Protein AF-A0A402ADX9-F1 (afdb_monomer)

Structure (mmCIF, N/CA/C/O backbone):
data_AF-A0A402ADX9-F1
#
_entry.id   AF-A0A402ADX9-F1
#
loop_
_atom_site.group_PDB
_atom_site.id
_atom_site.type_symbol
_atom_site.label_atom_id
_atom_site.label_alt_id
_atom_site.label_comp_id
_atom_site.label_asym_id
_atom_site.label_entity_id
_atom_site.label_seq_id
_atom_site.pdbx_PDB_ins_code
_atom_site.Cartn_x
_atom_site.Cartn_y
_atom_site.Cartn_z
_atom_site.occupancy
_atom_site.B_iso_or_equiv
_atom_site.auth_seq_id
_atom_site.auth_comp_id
_atom_site.auth_asym_id
_atom_site.auth_atom_id
_atom_site.pdbx_PDB_model_num
ATOM 1 N N . MET A 1 1 ? -21.295 -38.202 -11.827 1.00 39.78 1 MET A N 1
ATOM 2 C CA . MET A 1 1 ? -21.838 -36.989 -11.184 1.00 39.78 1 MET A CA 1
ATOM 3 C C . MET A 1 1 ? -20.744 -35.934 -11.280 1.00 39.78 1 MET A C 1
ATOM 5 O O . MET A 1 1 ? -19.849 -35.922 -10.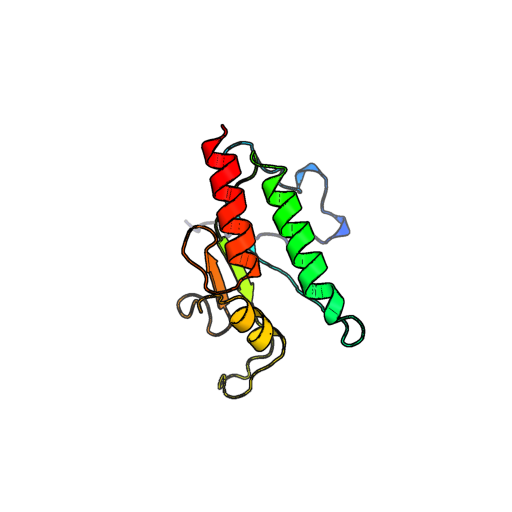447 1.00 39.78 1 MET A O 1
ATOM 9 N N . ALA A 1 2 ? -20.700 -35.207 -12.398 1.00 34.84 2 ALA A N 1
ATOM 10 C CA . ALA A 1 2 ? -19.685 -34.185 -12.653 1.00 34.84 2 ALA A CA 1
ATOM 11 C C . ALA A 1 2 ? -20.186 -32.856 -12.075 1.00 34.84 2 ALA A C 1
ATOM 13 O O . ALA A 1 2 ? -21.362 -32.538 -12.238 1.00 34.84 2 ALA A O 1
ATOM 14 N N . ARG A 1 3 ? -19.324 -32.146 -11.342 1.00 41.59 3 ARG A N 1
ATOM 15 C CA . ARG A 1 3 ? -19.577 -30.771 -10.900 1.00 41.59 3 ARG A CA 1
ATOM 16 C C . ARG A 1 3 ? -19.402 -29.876 -12.122 1.00 41.59 3 ARG A C 1
ATOM 18 O O . ARG A 1 3 ? -18.382 -29.989 -12.791 1.00 41.59 3 ARG A O 1
ATOM 25 N N . GLU A 1 4 ? -20.415 -29.080 -12.431 1.00 44.38 4 GLU A N 1
ATOM 26 C CA . GLU A 1 4 ? -20.341 -28.073 -13.484 1.00 44.38 4 GLU A CA 1
ATOM 27 C C . GLU A 1 4 ? -19.345 -26.991 -13.059 1.00 44.38 4 GLU A C 1
ATOM 29 O O . GLU A 1 4 ? -19.435 -26.443 -11.960 1.00 44.38 4 GLU A O 1
ATOM 34 N N . ASP A 1 5 ? -18.364 -26.752 -13.923 1.00 43.44 5 ASP A N 1
ATOM 35 C CA . ASP A 1 5 ? -17.388 -25.681 -13.797 1.00 43.44 5 ASP A CA 1
ATOM 36 C C . ASP A 1 5 ? -18.109 -24.332 -13.969 1.00 43.44 5 ASP A C 1
ATOM 38 O O . ASP A 1 5 ? -18.594 -24.008 -15.057 1.00 43.44 5 ASP A O 1
ATOM 42 N N . GLU A 1 6 ? -18.196 -23.535 -12.899 1.00 42.34 6 GLU A N 1
ATOM 43 C CA . GLU A 1 6 ? -18.629 -22.136 -12.974 1.00 42.34 6 GLU A CA 1
ATOM 44 C C . GLU A 1 6 ? -17.600 -21.338 -13.781 1.00 42.34 6 GLU A C 1
ATOM 46 O O . GLU A 1 6 ? -16.533 -20.944 -13.306 1.00 42.34 6 GLU A O 1
ATOM 51 N N . LYS A 1 7 ? -17.929 -21.128 -15.052 1.00 40.09 7 LYS A N 1
ATOM 52 C CA . LYS A 1 7 ? -17.179 -20.294 -15.978 1.00 40.09 7 LYS A CA 1
ATOM 53 C C . LYS A 1 7 ? -17.481 -18.830 -15.642 1.00 40.09 7 LYS A C 1
ATOM 55 O O . LYS A 1 7 ? -18.550 -18.333 -15.987 1.00 40.09 7 LYS A O 1
ATOM 60 N N . TYR A 1 8 ? -16.566 -18.151 -14.953 1.00 44.47 8 TYR A N 1
ATOM 61 C CA . TYR A 1 8 ? -16.623 -16.694 -14.834 1.00 44.47 8 TYR A CA 1
ATOM 62 C C . TYR A 1 8 ? -16.375 -16.102 -16.224 1.00 44.47 8 TYR A C 1
ATOM 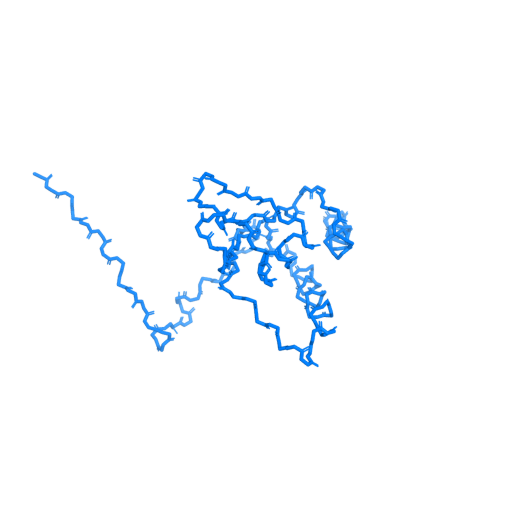64 O O . TYR A 1 8 ? -15.275 -16.208 -16.765 1.00 44.47 8 TYR A O 1
ATOM 72 N N . ASP A 1 9 ? -17.434 -15.574 -16.828 1.00 54.09 9 ASP A N 1
ATOM 73 C CA . ASP A 1 9 ? -17.369 -14.840 -18.087 1.00 54.09 9 ASP A CA 1
ATOM 74 C C . ASP A 1 9 ? -16.717 -13.481 -17.792 1.00 54.09 9 ASP A C 1
ATOM 76 O O . ASP A 1 9 ? -17.202 -12.729 -16.941 1.00 54.09 9 ASP A O 1
ATOM 80 N N . ASP A 1 10 ? -15.579 -13.193 -18.428 1.00 54.28 10 ASP A N 1
ATOM 81 C CA . ASP A 1 10 ? -14.876 -11.917 -18.273 1.00 54.28 10 ASP A CA 1
ATOM 82 C C . ASP A 1 10 ? -15.779 -10.788 -18.796 1.00 54.28 10 ASP A C 1
ATOM 84 O O . ASP A 1 10 ? -15.985 -10.629 -20.002 1.00 54.28 10 ASP A O 1
ATOM 88 N N . LEU A 1 11 ? -16.342 -10.000 -17.878 1.00 63.72 11 LEU A N 1
ATOM 89 C CA . LEU A 1 11 ? -17.135 -8.818 -18.206 1.00 63.72 11 LEU A CA 1
ATOM 90 C C . LEU A 1 11 ? -16.238 -7.784 -18.894 1.00 63.72 11 LEU A C 1
ATOM 92 O O . LEU A 1 11 ? -15.256 -7.319 -18.316 1.00 63.72 11 LEU A O 1
ATOM 96 N N . SER A 1 12 ? -16.592 -7.370 -20.113 1.00 69.12 12 SER A N 1
ATOM 97 C CA . SER A 1 12 ? -15.910 -6.239 -20.748 1.00 69.12 12 SER A CA 1
ATOM 98 C C . SER A 1 12 ? -16.193 -4.944 -19.974 1.00 69.12 12 SER A C 1
ATOM 100 O O . SER A 1 12 ? -17.265 -4.785 -19.390 1.00 69.12 12 SER A O 1
ATOM 102 N N . GLU A 1 13 ? -15.258 -3.985 -19.980 1.00 53.91 13 GLU A N 1
ATOM 103 C CA . GLU A 1 13 ? -15.375 -2.725 -19.216 1.00 53.91 13 GLU A CA 1
ATOM 104 C C . GLU A 1 13 ? -16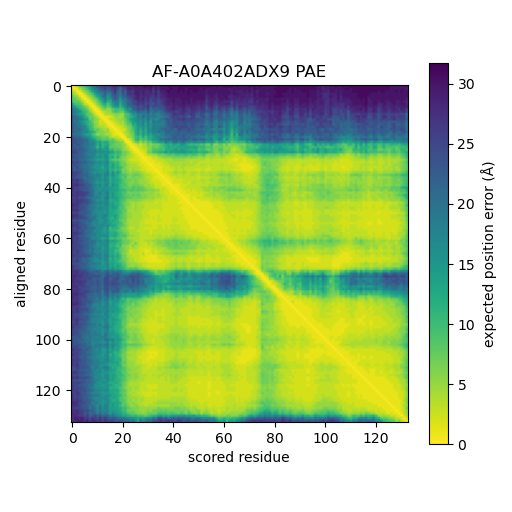.692 -1.966 -19.477 1.00 53.91 13 GLU A C 1
ATOM 106 O O . GLU A 1 13 ? -17.225 -1.302 -18.593 1.00 53.91 13 GLU A O 1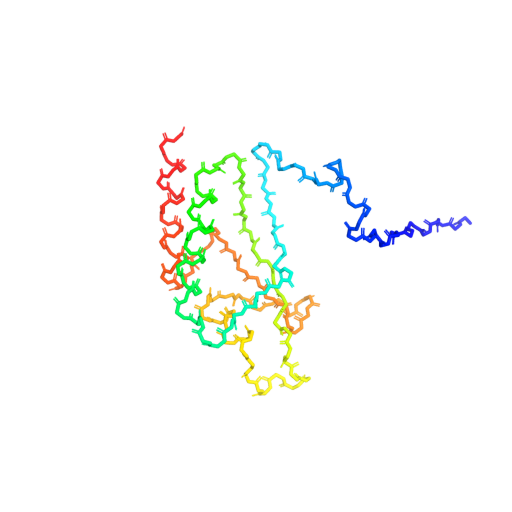
ATOM 111 N N . GLN A 1 14 ? -17.257 -2.108 -20.680 1.00 67.94 14 GLN A N 1
ATOM 112 C CA . GLN A 1 14 ? -18.517 -1.482 -21.096 1.00 67.94 14 GLN A CA 1
ATOM 113 C C . GLN A 1 14 ? -19.768 -2.158 -20.500 1.00 67.94 14 GLN A C 1
ATOM 115 O O . GLN A 1 14 ? -20.862 -1.606 -20.592 1.00 67.94 14 GLN A O 1
ATOM 120 N N . GLN A 1 15 ? -19.623 -3.344 -19.904 1.00 64.88 15 GLN A N 1
ATOM 121 C CA . GLN A 1 15 ? -20.698 -4.145 -19.305 1.00 64.88 15 GLN A CA 1
ATOM 122 C C . GLN A 1 15 ? -20.739 -4.036 -17.772 1.00 64.88 15 GLN A C 1
ATOM 124 O O . GLN A 1 15 ? -21.599 -4.639 -17.125 1.00 64.88 15 GLN A O 1
ATOM 129 N N . ILE A 1 16 ? -19.832 -3.264 -17.167 1.00 57.31 16 ILE A N 1
ATOM 130 C CA . ILE A 1 16 ? -19.843 -2.987 -15.729 1.00 57.31 16 ILE A CA 1
ATOM 131 C C . ILE A 1 16 ? -20.988 -2.006 -15.446 1.00 57.31 16 ILE A C 1
ATOM 133 O O . ILE A 1 16 ? -20.899 -0.814 -15.735 1.00 57.31 16 ILE A O 1
ATOM 137 N N . THR A 1 17 ? -22.092 -2.513 -14.899 1.00 63.59 17 THR A N 1
ATOM 138 C CA . THR A 1 17 ? -23.192 -1.692 -14.388 1.00 63.59 17 THR A CA 1
ATOM 139 C C . THR A 1 17 ? -22.864 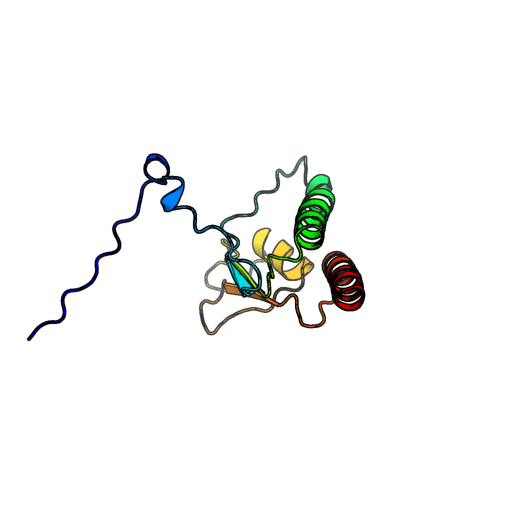-1.222 -12.971 1.00 63.59 17 THR A C 1
ATOM 141 O O . THR A 1 17 ? -21.964 -1.757 -12.322 1.00 63.59 17 THR A O 1
ATOM 144 N N . ALA A 1 18 ? -23.597 -0.228 -12.460 1.00 57.28 18 ALA A N 1
ATOM 145 C CA . ALA A 1 18 ? -23.418 0.241 -11.083 1.00 57.28 18 ALA A CA 1
ATOM 146 C C . ALA A 1 18 ? -23.577 -0.892 -10.049 1.00 57.28 18 ALA A C 1
ATOM 148 O O . ALA A 1 18 ? -22.878 -0.890 -9.044 1.00 57.28 18 ALA A O 1
ATOM 149 N N . ASP A 1 19 ? -24.415 -1.890 -10.337 1.00 53.25 19 ASP A N 1
ATOM 150 C CA . ASP A 1 19 ? -24.629 -3.060 -9.477 1.00 53.25 19 ASP A CA 1
ATOM 151 C C . ASP A 1 19 ? -23.447 -4.051 -9.503 1.00 53.25 19 ASP A C 1
ATOM 153 O O . ASP A 1 19 ? -23.265 -4.824 -8.565 1.00 53.25 19 ASP A O 1
ATOM 157 N N . HIS A 1 20 ? -22.616 -4.022 -10.554 1.00 52.88 20 HIS A N 1
ATOM 158 C CA . HIS A 1 20 ? -21.350 -4.767 -10.619 1.00 52.88 20 HIS A CA 1
ATOM 159 C C . HIS A 1 20 ? -20.224 -4.070 -9.843 1.00 52.88 20 HIS A C 1
ATOM 161 O O . HIS A 1 20 ? -19.207 -4.690 -9.525 1.00 52.88 20 HIS A O 1
ATOM 167 N N . ILE A 1 21 ? -20.391 -2.785 -9.519 1.00 59.53 21 ILE A N 1
ATOM 168 C CA . ILE A 1 21 ? -19.483 -2.074 -8.628 1.00 59.53 21 ILE A CA 1
ATOM 169 C C . ILE A 1 21 ? -19.873 -2.468 -7.207 1.00 59.53 21 ILE A C 1
ATOM 171 O O . ILE A 1 21 ? -20.810 -1.920 -6.632 1.00 59.53 21 ILE A O 1
ATOM 175 N N . LEU A 1 22 ? -19.142 -3.427 -6.633 1.00 58.56 22 LEU A N 1
ATOM 176 C CA . LEU A 1 22 ? -19.275 -3.773 -5.220 1.00 58.56 22 LEU A CA 1
ATOM 177 C C . LEU A 1 22 ? -19.068 -2.507 -4.381 1.00 58.56 22 LEU A C 1
ATOM 179 O O . LEU A 1 22 ? -17.946 -2.025 -4.211 1.00 58.56 22 LEU A O 1
ATOM 183 N N . THR A 1 23 ? -20.161 -1.948 -3.869 1.00 68.50 23 THR A N 1
ATOM 184 C CA . THR A 1 23 ? -20.107 -0.819 -2.948 1.00 68.50 23 THR A CA 1
ATOM 185 C C . THR A 1 23 ? -19.471 -1.291 -1.651 1.00 68.50 23 THR A C 1
ATOM 187 O O . THR A 1 23 ? -19.887 -2.309 -1.094 1.00 68.50 23 THR A O 1
ATOM 190 N N . TYR A 1 24 ? -18.471 -0.558 -1.159 1.00 71.12 24 TYR A N 1
ATOM 191 C CA . TYR A 1 24 ? -17.885 -0.845 0.145 1.00 71.12 24 TYR A CA 1
ATOM 192 C C . TYR A 1 24 ? -18.976 -0.784 1.217 1.00 71.12 24 TYR A C 1
ATOM 194 O O . TYR A 1 24 ? -19.671 0.219 1.371 1.00 71.12 24 TYR A O 1
ATOM 202 N N . GLU A 1 25 ? -19.134 -1.878 1.946 1.00 76.69 25 GLU A N 1
ATOM 203 C CA . GLU A 1 25 ? -20.056 -1.974 3.060 1.00 76.69 25 GLU A CA 1
ATOM 204 C C . GLU A 1 25 ? -19.417 -1.336 4.297 1.00 76.69 25 GLU A C 1
ATOM 206 O O . GLU A 1 25 ? -18.242 -1.599 4.594 1.00 76.69 25 GLU A O 1
ATOM 211 N N . PRO A 1 26 ? -20.182 -0.544 5.065 1.00 75.75 26 PRO A N 1
ATOM 212 C CA . PRO A 1 26 ? -19.692 0.027 6.305 1.00 75.75 26 PRO A CA 1
ATOM 213 C C . PRO A 1 26 ? -19.155 -1.052 7.243 1.00 75.75 26 PRO A C 1
ATOM 215 O O . PRO A 1 26 ? -19.770 -2.100 7.435 1.00 75.75 26 PRO A O 1
ATOM 218 N N . SER A 1 27 ? -18.031 -0.760 7.895 1.00 73.81 27 SER A N 1
ATOM 219 C CA . SER A 1 27 ? -17.426 -1.613 8.929 1.00 73.81 27 SER A CA 1
ATOM 220 C C . SER A 1 27 ? -16.838 -2.943 8.442 1.00 73.81 27 SER A C 1
ATOM 222 O O . SER A 1 27 ? -16.296 -3.683 9.268 1.00 73.81 27 SER A O 1
ATOM 224 N N . LYS A 1 28 ? -16.859 -3.226 7.134 1.00 81.06 28 LYS A N 1
ATOM 225 C CA . LYS A 1 28 ? -16.087 -4.324 6.547 1.00 81.06 28 LYS A CA 1
ATOM 226 C C . LYS A 1 28 ? -14.640 -3.921 6.287 1.00 81.06 28 LYS A C 1
ATOM 228 O O . LYS A 1 28 ? -14.300 -2.749 6.121 1.00 81.06 28 LYS A O 1
ATOM 233 N N . GLU A 1 29 ? -13.784 -4.936 6.285 1.00 86.38 29 GLU A N 1
ATOM 234 C CA . GLU A 1 29 ? -12.364 -4.806 5.996 1.00 86.38 29 GLU A CA 1
ATOM 235 C C . GLU A 1 29 ? -12.049 -5.403 4.628 1.00 86.38 29 GLU A C 1
ATOM 237 O O . GLU A 1 29 ? -12.493 -6.501 4.292 1.00 86.38 29 GLU A O 1
ATOM 242 N N . TYR A 1 30 ? -11.256 -4.674 3.854 1.00 88.81 30 TYR A N 1
ATOM 243 C CA . TYR A 1 30 ? -10.961 -4.969 2.465 1.00 88.81 30 TYR A CA 1
ATOM 244 C C . TYR A 1 30 ? -9.460 -5.133 2.257 1.00 88.81 30 TYR A C 1
ATOM 246 O O . TYR A 1 30 ? -8.636 -4.375 2.781 1.00 88.81 30 TYR A O 1
ATOM 254 N N . ASN A 1 31 ? -9.112 -6.123 1.442 1.00 91.56 31 ASN A N 1
ATOM 255 C CA . ASN A 1 31 ? -7.805 -6.212 0.813 1.00 91.56 31 ASN A CA 1
ATOM 256 C C . ASN A 1 31 ? -7.967 -5.747 -0.631 1.00 91.56 31 ASN A C 1
ATOM 258 O O . ASN A 1 31 ? -8.892 -6.180 -1.315 1.00 91.56 31 ASN A O 1
ATOM 262 N N . CYS A 1 32 ? -7.078 -4.878 -1.090 1.00 90.69 32 CYS A N 1
ATOM 263 C CA . CYS A 1 32 ? -7.127 -4.350 -2.445 1.00 90.69 32 CYS A CA 1
ATOM 264 C C . CYS A 1 32 ? -6.045 -4.986 -3.299 1.00 90.69 32 CYS A C 1
ATOM 266 O O . CYS A 1 32 ? -4.953 -5.280 -2.815 1.00 90.69 32 CYS A O 1
ATOM 268 N N . TYR A 1 33 ? -6.332 -5.118 -4.586 1.00 90.62 33 TYR A N 1
ATOM 269 C CA . TYR A 1 33 ? -5.336 -5.415 -5.598 1.00 90.62 33 TYR A CA 1
ATOM 270 C C . TYR A 1 33 ? -5.065 -4.152 -6.417 1.00 90.62 33 TYR A C 1
ATOM 272 O O . TYR A 1 33 ? -5.978 -3.558 -6.987 1.00 90.62 33 TYR A O 1
ATOM 280 N N . VAL A 1 34 ? -3.810 -3.714 -6.439 1.00 90.31 34 VAL A N 1
ATOM 281 C CA . VAL A 1 34 ? -3.335 -2.604 -7.260 1.00 90.31 34 VAL A CA 1
ATOM 282 C C . VAL A 1 34 ? -3.139 -3.141 -8.669 1.0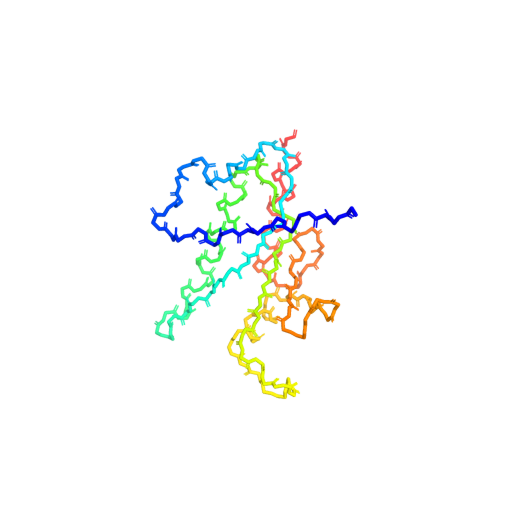0 90.31 34 VAL A C 1
ATOM 284 O O . VAL A 1 34 ? -2.138 -3.791 -8.962 1.00 90.31 34 VAL A O 1
ATOM 287 N N . THR A 1 35 ? -4.117 -2.875 -9.531 1.00 86.56 35 THR A N 1
ATOM 288 C CA . THR A 1 35 ? -4.125 -3.356 -10.918 1.00 86.56 35 THR A CA 1
ATOM 289 C C . THR A 1 35 ? -3.027 -2.715 -11.759 1.00 86.56 35 THR A C 1
ATOM 291 O O . THR A 1 35 ? -2.419 -3.384 -12.589 1.00 86.56 35 THR A O 1
ATOM 294 N N . SER A 1 36 ? -2.756 -1.423 -11.553 1.00 84.75 36 SER A N 1
ATOM 295 C CA . SER A 1 36 ? -1.717 -0.698 -12.279 1.00 84.75 36 SER A CA 1
ATOM 296 C C . SER A 1 36 ? -1.266 0.560 -11.538 1.00 84.75 36 SER A C 1
ATOM 298 O O . SER A 1 36 ? -2.051 1.229 -10.865 1.00 84.75 36 SER A O 1
ATOM 300 N N . CYS A 1 37 ? 0.009 0.908 -11.698 1.00 86.38 37 CYS A N 1
ATOM 301 C CA . CYS A 1 37 ? 0.559 2.200 -11.313 1.00 86.38 37 CYS A CA 1
ATOM 302 C C . CYS A 1 37 ? 1.459 2.698 -12.442 1.00 86.38 37 CYS A C 1
ATOM 304 O O . CYS A 1 37 ? 2.538 2.155 -12.673 1.00 86.38 37 CYS A O 1
ATOM 306 N N . VAL A 1 38 ? 1.010 3.732 -13.153 1.00 84.94 38 VAL A N 1
ATOM 307 C CA . VAL A 1 38 ? 1.742 4.305 -14.285 1.00 84.94 38 VAL A CA 1
ATOM 308 C C . VAL A 1 38 ? 2.212 5.701 -13.916 1.00 84.94 38 VAL A C 1
ATOM 310 O O . VAL A 1 38 ? 1.414 6.580 -13.592 1.00 84.94 38 VAL A O 1
ATOM 313 N N . ILE A 1 39 ? 3.522 5.912 -13.989 1.00 85.12 39 ILE A N 1
ATOM 314 C CA . ILE A 1 39 ? 4.150 7.199 -13.713 1.00 85.12 39 ILE A CA 1
ATOM 315 C C . ILE A 1 39 ? 4.828 7.651 -14.995 1.00 85.12 39 ILE A C 1
ATOM 317 O O . ILE A 1 39 ? 5.775 7.025 -15.466 1.00 85.12 39 ILE A O 1
ATOM 321 N N . ARG A 1 40 ? 4.362 8.763 -15.564 1.00 86.25 40 ARG A N 1
ATOM 322 C CA . ARG A 1 40 ? 5.077 9.379 -16.679 1.00 86.25 40 ARG A CA 1
ATOM 323 C C . ARG A 1 40 ? 6.443 9.887 -16.194 1.00 86.25 40 ARG A C 1
ATOM 325 O O . ARG A 1 40 ? 6.471 10.575 -15.168 1.00 86.25 40 ARG A O 1
ATOM 332 N N . PRO A 1 41 ? 7.552 9.637 -16.917 1.00 84.81 41 PRO A N 1
ATOM 333 C CA . PRO A 1 41 ? 8.886 10.059 -16.482 1.00 84.81 41 PRO A CA 1
ATOM 334 C C . PRO A 1 41 ? 8.982 11.561 -16.166 1.00 84.81 41 PRO A C 1
ATOM 336 O O . PRO A 1 41 ? 9.544 11.950 -15.141 1.00 84.81 41 PRO A O 1
ATOM 339 N N . ASP A 1 42 ? 8.337 12.402 -16.982 1.00 92.25 42 ASP A N 1
ATOM 340 C CA . ASP A 1 42 ? 8.291 13.862 -16.826 1.00 92.25 42 ASP A CA 1
ATOM 341 C C . ASP A 1 42 ? 7.417 14.344 -15.652 1.00 92.25 42 ASP A C 1
ATOM 343 O O . ASP A 1 42 ? 7.401 15.532 -15.330 1.00 92.25 42 ASP A O 1
ATOM 347 N N . LYS A 1 43 ? 6.688 13.429 -15.004 1.00 90.62 43 LYS A N 1
ATOM 348 C CA . LYS A 1 43 ? 5.785 13.683 -13.871 1.00 90.62 43 LYS A CA 1
ATOM 349 C C . LYS A 1 43 ? 6.118 12.827 -12.648 1.00 90.62 43 LYS A C 1
ATOM 351 O O . LYS A 1 43 ? 5.291 12.690 -11.750 1.00 90.62 43 LYS A O 1
ATOM 356 N N . SER A 1 44 ? 7.330 12.280 -12.569 1.00 85.44 44 SER A N 1
ATOM 357 C CA . SER A 1 44 ? 7.766 11.442 -11.442 1.00 85.44 44 SER A CA 1
ATOM 358 C C . SER A 1 44 ? 7.624 12.126 -10.074 1.00 85.44 44 SER A C 1
ATOM 360 O O . SER A 1 44 ? 7.279 11.476 -9.085 1.00 85.44 44 SER A O 1
ATOM 362 N N . SER A 1 45 ? 7.792 13.450 -10.012 1.00 89.81 45 SER A N 1
ATOM 363 C CA . SER A 1 45 ? 7.595 14.248 -8.795 1.00 89.81 45 SER A CA 1
ATOM 364 C C . SER A 1 45 ? 6.142 14.283 -8.300 1.00 89.81 45 SER A C 1
ATOM 366 O O . SER A 1 45 ? 5.914 14.516 -7.113 1.00 89.81 45 SER A O 1
ATOM 368 N N . SER A 1 46 ? 5.160 14.006 -9.164 1.00 90.75 46 SER A N 1
ATOM 369 C CA . SER A 1 46 ? 3.732 13.984 -8.819 1.00 90.75 46 SER A CA 1
ATOM 370 C C . SER A 1 46 ? 3.300 12.709 -8.098 1.00 90.75 46 SER A C 1
ATOM 372 O O . SER A 1 46 ? 2.245 12.703 -7.467 1.00 90.75 46 SER A O 1
ATOM 374 N N . PHE A 1 47 ? 4.112 11.649 -8.133 1.00 90.19 47 PHE A N 1
ATOM 375 C CA . PHE A 1 47 ? 3.754 10.364 -7.536 1.00 90.19 47 PHE A CA 1
ATOM 376 C C . PHE A 1 47 ? 3.479 10.462 -6.027 1.00 90.19 47 PHE A C 1
ATOM 378 O O . PHE A 1 47 ? 2.410 10.078 -5.558 1.00 90.19 47 PHE A O 1
ATOM 385 N N . ASN A 1 48 ? 4.422 11.018 -5.258 1.00 91.31 48 ASN A N 1
ATOM 386 C CA . ASN A 1 48 ? 4.276 11.130 -3.805 1.00 91.31 48 ASN A CA 1
ATOM 387 C C . ASN A 1 48 ? 3.067 12.001 -3.395 1.00 91.31 48 ASN A C 1
ATOM 389 O O . ASN A 1 48 ? 2.343 11.593 -2.486 1.00 91.31 48 ASN A O 1
ATOM 393 N N . PRO A 1 49 ? 2.819 13.179 -4.009 1.00 92.94 49 PRO A N 1
ATOM 394 C CA . PRO A 1 49 ? 1.592 13.941 -3.778 1.00 92.94 49 PRO A CA 1
ATOM 395 C C . PRO A 1 49 ? 0.314 13.135 -4.031 1.00 92.94 49 PRO A C 1
ATOM 397 O O . PRO A 1 49 ? -0.549 13.106 -3.161 1.00 92.94 49 PRO A O 1
ATOM 400 N N . LEU A 1 50 ? 0.218 12.429 -5.162 1.00 92.62 50 LEU A N 1
ATOM 401 C CA . LEU A 1 50 ? -0.971 11.644 -5.510 1.00 92.62 50 LEU A CA 1
ATOM 402 C C . LEU A 1 50 ? -1.213 10.495 -4.530 1.00 92.62 50 LEU A C 1
ATOM 404 O O . LEU A 1 50 ? -2.332 10.316 -4.053 1.00 92.62 50 LEU A O 1
ATOM 408 N N . LEU A 1 51 ? -0.156 9.758 -4.175 1.00 92.94 51 LEU A N 1
ATOM 409 C CA . LEU A 1 51 ? -0.246 8.690 -3.184 1.00 92.94 51 LEU A CA 1
ATOM 410 C C . LEU A 1 51 ? -0.694 9.238 -1.819 1.00 92.94 51 LEU A C 1
ATOM 412 O O . LEU A 1 51 ? -1.546 8.638 -1.171 1.00 92.94 51 LEU A O 1
ATOM 416 N N . ASN A 1 52 ? -0.179 10.399 -1.397 1.00 93.50 52 ASN A N 1
ATOM 417 C CA . ASN A 1 52 ? -0.635 11.050 -0.166 1.00 93.50 52 ASN A CA 1
ATOM 418 C C . ASN A 1 52 ? -2.118 11.429 -0.234 1.00 93.50 52 ASN A C 1
ATOM 420 O O . ASN A 1 52 ? -2.839 11.152 0.717 1.00 93.50 52 ASN A O 1
ATOM 424 N N . SER A 1 53 ? -2.575 12.034 -1.334 1.00 92.88 53 SER A N 1
ATOM 425 C CA . SER A 1 53 ? -3.980 12.422 -1.499 1.00 92.88 53 SER A CA 1
ATOM 426 C C . SER A 1 53 ? -4.918 11.216 -1.467 1.00 92.88 53 SER A C 1
ATOM 428 O O . SER A 1 53 ? -5.959 11.279 -0.822 1.00 92.88 53 SER A O 1
ATOM 430 N N . MET A 1 54 ? -4.535 10.103 -2.097 1.00 92.06 54 MET A N 1
ATOM 431 C CA . MET A 1 54 ? -5.298 8.852 -2.043 1.00 92.06 54 MET A CA 1
ATOM 432 C C . MET A 1 54 ? -5.376 8.297 -0.611 1.00 92.06 54 MET A C 1
ATOM 434 O O . MET A 1 54 ? -6.457 7.973 -0.129 1.00 92.06 54 MET A O 1
ATOM 438 N N . LEU A 1 55 ? -4.241 8.225 0.092 1.00 92.75 55 LEU A N 1
ATOM 439 C CA . LEU A 1 55 ? -4.189 7.745 1.477 1.00 92.75 55 LEU A CA 1
ATOM 440 C C . LEU A 1 55 ? -4.974 8.655 2.438 1.00 92.75 55 LEU A C 1
ATOM 442 O O . LEU A 1 55 ? -5.611 8.168 3.367 1.00 92.75 55 LEU A O 1
ATOM 446 N N . GLU A 1 56 ? -4.946 9.970 2.223 1.00 92.25 56 GLU A N 1
ATOM 447 C CA . GLU A 1 56 ? -5.720 10.940 3.004 1.00 92.25 56 GLU A CA 1
ATOM 448 C C . GLU A 1 56 ? -7.219 10.821 2.732 1.00 92.25 56 GLU A C 1
ATOM 450 O O . GLU A 1 56 ? -8.012 10.848 3.671 1.00 92.25 56 GLU A O 1
ATOM 455 N N . HIS A 1 57 ? -7.607 10.595 1.477 1.00 90.75 57 HIS A N 1
ATOM 456 C CA . HIS A 1 57 ? -8.988 10.290 1.130 1.00 90.75 57 HIS A CA 1
ATOM 457 C C . HIS A 1 57 ? -9.497 9.055 1.891 1.00 90.75 57 HIS A C 1
ATOM 459 O O . HIS A 1 57 ? -10.549 9.132 2.513 1.00 90.75 57 HIS A O 1
ATOM 465 N N . TRP A 1 58 ? -8.727 7.963 1.958 1.00 89.56 58 TRP A N 1
ATOM 466 C CA . TRP A 1 58 ? -9.116 6.779 2.741 1.00 89.56 58 TRP A CA 1
ATOM 467 C C . TRP A 1 58 ? -9.278 7.053 4.239 1.00 89.56 58 TRP A C 1
ATOM 469 O O . TRP A 1 58 ? -10.147 6.471 4.876 1.00 89.56 58 TRP A O 1
ATOM 479 N N . ILE A 1 59 ? -8.469 7.944 4.817 1.00 89.56 59 ILE A N 1
ATOM 480 C CA . ILE A 1 59 ? -8.611 8.329 6.230 1.00 89.56 59 ILE A CA 1
ATOM 481 C C . ILE A 1 59 ? -9.921 9.087 6.470 1.00 89.56 59 ILE A C 1
ATOM 483 O O . ILE A 1 59 ? -10.543 8.908 7.516 1.00 89.56 59 ILE A O 1
ATOM 487 N N . ASN A 1 60 ? -10.332 9.922 5.516 1.00 88.88 60 ASN A N 1
ATOM 488 C CA . ASN A 1 60 ? -11.557 10.716 5.612 1.00 88.88 60 ASN A CA 1
ATOM 489 C C . ASN A 1 60 ? -12.837 9.876 5.446 1.00 88.88 60 A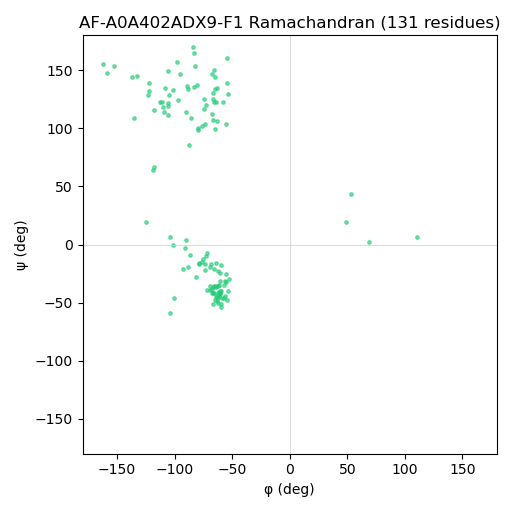SN A C 1
ATOM 491 O O . ASN A 1 60 ? -13.918 10.386 5.725 1.00 88.88 60 ASN A O 1
ATOM 495 N N . HIS A 1 61 ? -12.703 8.608 5.044 1.00 86.44 61 HIS A N 1
ATOM 496 C CA . HIS A 1 61 ? -13.782 7.629 4.890 1.00 86.44 61 HIS A CA 1
ATOM 497 C C . HIS A 1 61 ? -13.578 6.423 5.829 1.00 86.44 61 HIS A C 1
ATOM 499 O O . HIS A 1 61 ? -13.346 5.303 5.364 1.00 86.44 61 HIS A O 1
ATOM 505 N N . PRO A 1 62 ? -13.610 6.623 7.165 1.00 81.50 62 PRO A N 1
ATOM 506 C CA . PRO A 1 62 ? -13.292 5.582 8.149 1.00 81.50 62 PRO A CA 1
ATOM 507 C C . PRO A 1 62 ? -14.267 4.393 8.145 1.00 81.50 62 PRO A C 1
ATOM 509 O O . PRO A 1 62 ? -13.950 3.339 8.705 1.00 81.50 62 PRO A O 1
ATOM 512 N N . GLU A 1 63 ? -15.443 4.550 7.535 1.00 82.00 63 GLU A N 1
ATOM 513 C CA . GLU A 1 63 ? -16.410 3.484 7.281 1.00 82.00 63 GLU A CA 1
ATOM 514 C C . GLU A 1 63 ? -15.856 2.387 6.361 1.00 82.00 63 GLU A C 1
ATOM 516 O O . GLU A 1 63 ? -16.307 1.242 6.455 1.00 82.00 63 GLU A O 1
ATOM 521 N N . ILE A 1 64 ? -14.841 2.711 5.550 1.00 83.12 64 ILE A N 1
ATOM 522 C CA . ILE A 1 64 ? -14.128 1.791 4.664 1.00 83.12 64 ILE A CA 1
ATOM 523 C C . ILE A 1 64 ? -12.753 1.487 5.264 1.00 83.12 64 ILE A C 1
ATOM 525 O O . ILE A 1 64 ? -11.911 2.369 5.441 1.00 83.12 64 ILE A O 1
ATOM 529 N N . LYS A 1 65 ? -12.481 0.214 5.564 1.00 85.75 65 LYS A N 1
ATOM 530 C CA . LYS A 1 65 ? -11.197 -0.199 6.144 1.00 85.75 65 LYS A CA 1
ATOM 531 C C . LYS A 1 65 ? -10.373 -0.982 5.137 1.00 85.75 65 LYS A C 1
ATOM 533 O O . LYS A 1 65 ? -10.716 -2.107 4.795 1.00 85.75 65 LYS A O 1
ATOM 538 N N . PHE A 1 66 ? -9.240 -0.423 4.727 1.00 89.06 66 PHE A N 1
ATOM 539 C CA . PHE A 1 66 ? -8.256 -1.124 3.905 1.00 89.06 66 PHE A CA 1
ATOM 540 C C . PHE A 1 66 ? -7.134 -1.696 4.771 1.00 89.06 66 PHE A C 1
ATOM 542 O O . PHE A 1 66 ? -6.477 -0.966 5.515 1.00 89.06 66 PHE A O 1
ATOM 549 N N . ASN A 1 67 ? -6.909 -3.004 4.667 1.00 90.25 67 ASN A N 1
ATOM 550 C CA . ASN A 1 67 ? -5.913 -3.717 5.468 1.00 90.25 67 ASN A CA 1
ATOM 551 C C . ASN A 1 67 ? -4.624 -3.982 4.704 1.00 90.25 67 ASN A C 1
ATOM 553 O O . ASN A 1 67 ? -3.528 -3.799 5.238 1.00 90.25 67 ASN A O 1
ATOM 557 N N . LYS A 1 68 ? -4.756 -4.460 3.468 1.00 94.50 68 LYS A N 1
ATOM 558 C CA . LYS A 1 68 ? -3.629 -4.889 2.647 1.00 94.50 68 LYS A CA 1
ATOM 559 C C . LYS A 1 68 ? -3.782 -4.395 1.226 1.00 94.50 68 LYS A C 1
ATOM 561 O O . LYS A 1 68 ? -4.888 -4.395 0.691 1.00 94.50 68 LYS A O 1
ATOM 566 N N . LEU A 1 69 ? -2.658 -4.040 0.620 1.00 95.12 69 LEU A N 1
ATOM 567 C CA . LEU A 1 69 ? -2.550 -3.822 -0.814 1.00 95.12 69 LEU A CA 1
ATOM 568 C C . LEU A 1 69 ? -1.691 -4.936 -1.401 1.00 95.12 69 LEU A C 1
ATOM 570 O O . LEU A 1 69 ? -0.546 -5.118 -0.994 1.00 95.12 69 LEU A O 1
ATOM 574 N N . TYR A 1 70 ? -2.243 -5.662 -2.356 1.00 95.00 70 TYR A N 1
ATOM 575 C CA . TYR A 1 70 ? -1.520 -6.591 -3.205 1.00 95.00 70 TYR A CA 1
ATOM 576 C C . TYR A 1 70 ? -1.146 -5.895 -4.503 1.00 95.00 70 TYR A C 1
ATOM 578 O O . TYR A 1 70 ? -1.896 -5.055 -4.989 1.00 95.00 70 TYR A O 1
ATOM 586 N N . GLY A 1 71 ? -0.004 -6.237 -5.079 1.00 92.25 71 GLY A N 1
ATOM 587 C CA . GLY A 1 71 ? 0.394 -5.727 -6.383 1.00 92.25 71 GLY A CA 1
ATOM 588 C C . GLY A 1 71 ? 1.318 -6.699 -7.089 1.00 92.25 71 GLY A C 1
ATOM 589 O O . GLY A 1 71 ? 2.023 -7.479 -6.446 1.00 92.25 71 GLY A O 1
ATOM 590 N N . PHE A 1 72 ? 1.307 -6.632 -8.415 1.00 90.25 72 PHE A N 1
ATOM 591 C CA . PHE A 1 72 ? 2.203 -7.401 -9.262 1.00 90.25 72 PHE A CA 1
ATOM 592 C C . PHE A 1 72 ? 3.206 -6.452 -9.915 1.00 90.25 72 PHE A C 1
ATOM 594 O O . PHE A 1 72 ? 2.820 -5.532 -10.636 1.00 90.25 72 PHE A O 1
ATOM 601 N N . ALA A 1 73 ? 4.496 -6.640 -9.642 1.00 86.50 73 ALA A N 1
ATOM 602 C CA . ALA A 1 73 ? 5.543 -5.830 -10.257 1.00 86.50 73 ALA A CA 1
ATOM 603 C C . ALA A 1 73 ? 5.956 -6.473 -11.589 1.00 86.50 73 ALA A C 1
ATOM 605 O O . ALA A 1 73 ? 6.883 -7.281 -11.647 1.00 86.50 73 ALA A O 1
ATOM 606 N N . SER A 1 74 ? 5.230 -6.150 -12.660 1.00 69.06 74 SER A N 1
ATOM 607 C CA . SER A 1 74 ? 5.518 -6.640 -14.009 1.00 69.06 74 SER A CA 1
ATOM 608 C C . SER A 1 74 ? 6.881 -6.138 -14.502 1.00 69.06 74 SER A C 1
ATOM 610 O O . SER A 1 74 ? 7.227 -4.967 -14.358 1.00 69.06 74 SER A O 1
ATOM 612 N N . GLY A 1 75 ? 7.665 -7.051 -15.080 1.00 60.97 75 GLY A N 1
ATOM 613 C CA . GLY A 1 75 ? 8.994 -6.763 -15.627 1.00 60.97 75 GLY A CA 1
ATOM 614 C C . GLY A 1 75 ? 10.162 -7.367 -14.852 1.00 60.97 75 GLY A C 1
ATOM 615 O O . GLY A 1 75 ? 11.302 -7.017 -15.147 1.00 60.97 75 GLY A O 1
ATOM 616 N N . ALA A 1 76 ? 9.938 -8.210 -13.835 1.00 53.31 76 ALA A N 1
ATOM 617 C CA . ALA A 1 76 ? 11.031 -9.053 -13.367 1.00 53.31 76 ALA A CA 1
ATOM 618 C C . ALA A 1 76 ? 11.216 -10.150 -14.415 1.00 53.31 76 ALA A C 1
ATOM 620 O O . ALA A 1 76 ? 10.299 -10.933 -14.683 1.00 53.31 76 ALA A O 1
ATOM 621 N N . THR A 1 77 ? 12.384 -10.159 -15.045 1.00 55.91 77 THR A N 1
ATOM 622 C CA . THR A 1 77 ? 12.861 -11.284 -15.843 1.00 55.91 77 THR A CA 1
ATOM 623 C C . THR A 1 77 ? 12.837 -12.553 -14.994 1.00 55.91 77 THR A C 1
ATOM 625 O O . THR A 1 77 ? 12.750 -12.501 -13.762 1.00 55.91 77 THR A O 1
ATOM 628 N N . GLU A 1 78 ? 12.857 -13.725 -15.633 1.00 60.56 78 GLU A N 1
ATOM 629 C CA . GLU A 1 78 ? 12.673 -14.980 -14.903 1.00 60.56 78 GLU A CA 1
ATOM 630 C C . GLU A 1 78 ? 13.663 -15.186 -13.750 1.00 60.56 78 GLU A C 1
ATOM 632 O O . GLU A 1 78 ? 13.319 -15.869 -12.783 1.00 60.56 78 GLU A O 1
ATOM 637 N N . ASP A 1 79 ? 14.823 -14.542 -13.852 1.00 64.06 79 ASP A N 1
ATOM 638 C CA . ASP A 1 79 ? 15.960 -14.578 -12.947 1.00 64.06 79 ASP A CA 1
ATOM 639 C C . ASP A 1 79 ? 15.949 -13.495 -11.847 1.00 64.06 79 ASP A C 1
ATOM 641 O O . ASP A 1 79 ? 16.842 -13.517 -11.002 1.00 64.06 79 ASP A O 1
ATOM 645 N N . MET A 1 80 ? 14.965 -12.576 -11.809 1.00 63.53 80 MET A N 1
ATOM 646 C CA . MET A 1 80 ? 14.867 -11.469 -10.827 1.00 63.53 80 MET A CA 1
ATOM 647 C C . MET A 1 80 ? 16.177 -10.665 -10.662 1.00 63.53 80 MET A C 1
ATOM 649 O O . MET A 1 80 ? 16.373 -9.982 -9.653 1.00 63.53 80 MET A O 1
ATOM 653 N N . SER A 1 81 ? 17.084 -10.764 -11.639 1.00 66.38 81 SER A N 1
ATOM 654 C CA . SER A 1 81 ? 18.443 -10.231 -11.556 1.00 66.38 81 SER A CA 1
ATOM 655 C C . SER A 1 81 ? 18.467 -8.735 -11.869 1.00 66.38 81 SER A C 1
ATOM 657 O O . SER A 1 81 ? 19.287 -7.995 -11.320 1.00 66.38 81 SER A O 1
ATOM 659 N N . GLU A 1 82 ? 17.511 -8.276 -12.679 1.00 68.12 82 GLU A N 1
ATOM 660 C CA . GLU A 1 82 ? 17.367 -6.884 -13.078 1.00 68.12 82 GLU A CA 1
ATOM 661 C C . GLU A 1 82 ? 16.209 -6.191 -12.357 1.00 68.12 82 GLU A C 1
ATOM 663 O O . GLU A 1 82 ? 15.060 -6.639 -12.324 1.00 68.12 82 GLU A O 1
ATOM 668 N N . GLU A 1 83 ? 16.519 -5.035 -11.772 1.00 73.75 83 GLU A N 1
ATOM 669 C CA . GLU A 1 83 ? 15.532 -4.204 -11.104 1.00 73.75 83 GLU A CA 1
ATOM 670 C C . GLU A 1 83 ? 14.820 -3.272 -12.095 1.00 73.75 83 GLU A C 1
ATOM 672 O O . GLU A 1 83 ? 15.387 -2.281 -12.562 1.00 73.75 83 GLU A O 1
ATOM 677 N N . ASN A 1 84 ? 13.546 -3.562 -12.374 1.00 78.44 84 ASN A N 1
ATOM 678 C CA . ASN A 1 84 ? 12.667 -2.680 -13.144 1.00 78.44 84 ASN A CA 1
ATOM 679 C C . ASN A 1 84 ? 12.011 -1.589 -12.269 1.00 78.44 84 ASN A C 1
ATOM 681 O O . ASN A 1 84 ? 12.057 -1.628 -11.037 1.00 78.44 84 ASN A O 1
ATOM 685 N N . ASP A 1 85 ? 11.354 -0.618 -12.909 1.00 79.44 85 ASP A N 1
ATOM 686 C CA . ASP A 1 85 ? 10.713 0.517 -12.228 1.00 79.44 85 ASP A CA 1
ATOM 687 C C . ASP A 1 85 ? 9.576 0.121 -11.276 1.00 79.44 85 ASP A C 1
ATOM 689 O O . ASP A 1 85 ? 9.440 0.719 -10.206 1.00 79.44 85 ASP A O 1
ATOM 693 N N . GLY A 1 86 ? 8.796 -0.908 -11.616 1.00 81.00 86 GLY A N 1
ATOM 694 C CA . GLY A 1 86 ? 7.771 -1.460 -10.730 1.00 81.00 86 GLY A CA 1
ATOM 695 C C . GLY A 1 86 ? 8.389 -2.052 -9.464 1.00 81.00 86 GLY A C 1
ATOM 696 O O . GLY A 1 86 ? 7.943 -1.750 -8.356 1.00 81.00 86 GLY A O 1
ATOM 697 N N . MET A 1 87 ? 9.478 -2.813 -9.611 1.00 85.75 87 MET A N 1
ATOM 698 C CA . MET A 1 87 ? 10.216 -3.396 -8.492 1.00 85.75 87 MET A CA 1
ATOM 699 C C . MET A 1 87 ? 10.873 -2.317 -7.616 1.00 85.75 87 MET A C 1
ATOM 701 O O . MET A 1 87 ? 10.768 -2.377 -6.387 1.00 85.75 87 MET A O 1
ATOM 705 N N . ARG A 1 88 ? 11.464 -1.275 -8.224 1.00 86.00 88 ARG A N 1
ATOM 706 C CA . ARG A 1 88 ? 11.960 -0.091 -7.495 1.00 86.00 88 ARG A CA 1
ATOM 707 C C . ARG A 1 88 ? 10.855 0.552 -6.662 1.00 86.00 88 ARG A C 1
ATOM 709 O O . ARG A 1 88 ? 11.077 0.917 -5.505 1.00 86.00 88 ARG A O 1
ATOM 716 N N . LEU A 1 89 ? 9.664 0.696 -7.239 1.00 87.25 89 LEU A N 1
ATOM 717 C CA . LEU A 1 89 ? 8.540 1.346 -6.581 1.00 87.25 89 LEU A CA 1
ATOM 718 C C . LEU A 1 89 ? 8.028 0.548 -5.375 1.00 87.25 89 LEU A C 1
ATOM 720 O O . LEU A 1 89 ? 7.917 1.108 -4.281 1.00 87.25 89 LEU A O 1
ATOM 724 N N . VAL A 1 90 ? 7.748 -0.747 -5.544 1.00 90.56 90 VAL A N 1
ATOM 725 C CA . VAL A 1 90 ? 7.233 -1.588 -4.447 1.00 90.56 90 VAL A CA 1
ATOM 726 C C . VAL A 1 90 ? 8.251 -1.712 -3.311 1.00 90.56 90 VAL A C 1
ATOM 728 O O . VAL A 1 90 ? 7.869 -1.633 -2.143 1.00 90.56 90 VAL A O 1
ATOM 731 N N . LYS A 1 91 ? 9.555 -1.771 -3.622 1.00 89.44 91 LYS A N 1
ATOM 732 C CA . LYS A 1 91 ? 10.627 -1.735 -2.614 1.00 89.44 91 LYS A CA 1
ATOM 733 C C . LYS A 1 91 ? 10.709 -0.395 -1.887 1.00 89.44 91 LYS A C 1
ATOM 735 O O . LYS A 1 91 ? 10.842 -0.377 -0.668 1.00 89.44 91 LYS A O 1
ATOM 740 N N . LYS A 1 92 ? 10.569 0.734 -2.592 1.00 90.06 92 LYS A N 1
ATOM 741 C CA . LYS A 1 92 ? 10.539 2.079 -1.979 1.00 90.06 92 LYS A CA 1
ATOM 742 C C . LYS A 1 92 ? 9.377 2.248 -0.993 1.00 90.06 92 LYS A C 1
ATOM 744 O O . LYS A 1 92 ? 9.484 2.989 -0.012 1.00 90.06 92 LYS A O 1
ATOM 749 N N . LEU A 1 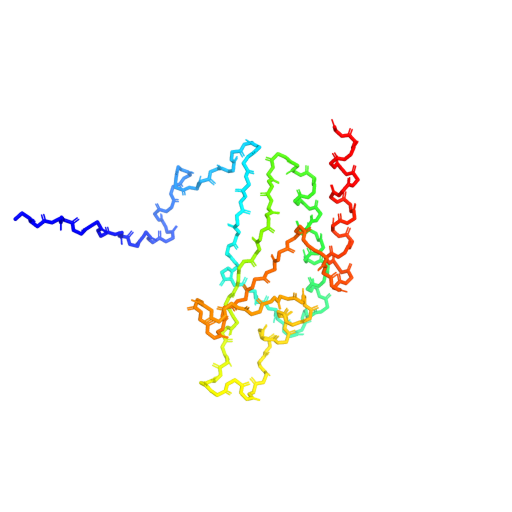93 ? 8.261 1.571 -1.250 1.00 92.62 93 LEU A N 1
ATOM 750 C CA . LEU A 1 93 ? 7.099 1.524 -0.359 1.00 92.62 93 LEU A CA 1
ATOM 751 C C . LEU A 1 93 ? 7.157 0.365 0.651 1.00 92.62 93 LEU A C 1
ATOM 753 O O . LEU A 1 93 ? 6.230 0.199 1.443 1.00 92.62 93 LEU A O 1
ATOM 757 N N . PHE A 1 94 ? 8.253 -0.398 0.661 1.00 94.69 94 PHE A N 1
ATOM 758 C CA . PHE A 1 94 ? 8.492 -1.532 1.551 1.00 94.69 94 PHE A CA 1
ATOM 759 C C . PHE A 1 94 ? 7.365 -2.572 1.515 1.00 94.69 94 PHE A C 1
ATOM 761 O O . PHE A 1 94 ? 6.921 -3.064 2.554 1.00 94.69 94 PHE A O 1
ATOM 768 N N . PHE A 1 95 ? 6.885 -2.905 0.318 1.00 94.81 95 PHE A N 1
ATOM 769 C CA . PHE A 1 95 ? 6.064 -4.097 0.156 1.00 94.81 95 PHE A CA 1
ATOM 770 C C . PHE A 1 95 ? 6.912 -5.339 0.465 1.00 94.81 95 PHE A C 1
ATOM 772 O O . PHE A 1 95 ? 8.100 -5.402 0.144 1.00 94.81 95 PHE A O 1
ATOM 779 N N . SER A 1 96 ? 6.289 -6.338 1.078 1.00 94.81 96 SER A N 1
ATOM 780 C CA . SER A 1 96 ? 6.874 -7.653 1.325 1.00 94.81 96 SER A CA 1
ATOM 781 C C . SER A 1 96 ? 6.587 -8.581 0.141 1.00 94.81 96 SER A C 1
ATOM 783 O O . SER A 1 96 ? 5.452 -8.595 -0.335 1.00 94.81 96 SER A O 1
ATOM 785 N N . PRO A 1 97 ? 7.559 -9.366 -0.344 1.00 92.69 97 PRO A N 1
ATOM 786 C CA . PRO A 1 97 ? 7.308 -10.323 -1.418 1.00 92.69 97 PRO A CA 1
ATOM 787 C C . PRO A 1 97 ? 6.386 -11.459 -0.944 1.00 92.69 97 PRO A C 1
ATOM 789 O O . PRO A 1 97 ? 6.442 -11.878 0.214 1.00 92.69 97 PRO A O 1
ATOM 792 N N . ARG A 1 98 ? 5.548 -11.972 -1.848 1.00 93.56 98 ARG A N 1
ATOM 793 C CA . ARG A 1 98 ? 4.607 -13.084 -1.631 1.00 93.56 98 ARG A CA 1
ATOM 794 C C . ARG A 1 98 ? 4.947 -14.258 -2.544 1.00 93.56 98 ARG A C 1
ATOM 796 O O . ARG A 1 98 ? 4.183 -14.617 -3.435 1.00 93.56 98 ARG A O 1
ATOM 803 N N . TYR A 1 99 ? 6.108 -14.862 -2.289 1.00 89.75 99 TYR A N 1
ATOM 804 C CA . TYR A 1 99 ? 6.626 -16.013 -3.044 1.00 89.75 99 TYR A CA 1
ATOM 805 C C . TYR A 1 99 ? 5.710 -17.241 -3.019 1.00 89.75 99 TYR A C 1
ATOM 807 O O . TYR A 1 99 ? 5.857 -18.133 -3.844 1.00 89.75 99 TYR A O 1
ATOM 815 N N . ASP A 1 100 ? 4.779 -17.291 -2.068 1.00 92.75 100 ASP A N 1
ATOM 816 C CA . ASP A 1 100 ? 3.740 -18.308 -1.982 1.00 92.75 100 ASP A CA 1
ATOM 817 C C . ASP A 1 100 ? 2.631 -18.146 -3.041 1.00 92.75 100 ASP A C 1
ATOM 819 O O . ASP A 1 100 ? 1.887 -19.093 -3.277 1.00 92.75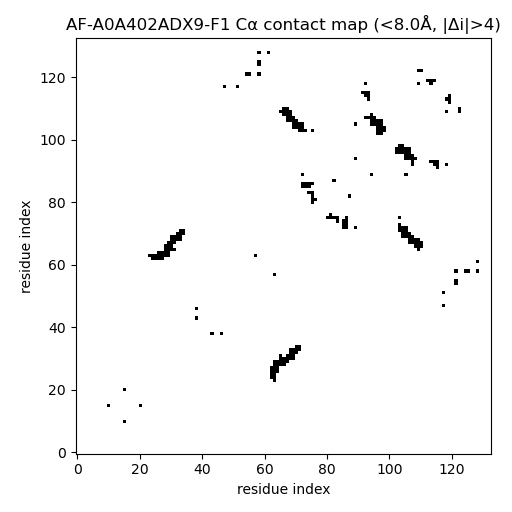 100 ASP A O 1
ATOM 823 N N . ILE A 1 101 ? 2.526 -16.973 -3.678 1.00 89.88 101 ILE A N 1
ATOM 824 C CA . ILE A 1 101 ? 1.585 -16.682 -4.770 1.00 89.88 101 ILE A CA 1
ATOM 825 C C . ILE A 1 101 ? 2.325 -16.681 -6.109 1.00 89.88 101 ILE A C 1
ATOM 827 O O . ILE A 1 101 ? 1.986 -17.441 -7.008 1.00 89.88 101 ILE A O 1
ATOM 831 N N . ASP A 1 102 ? 3.325 -15.807 -6.240 1.00 88.75 102 ASP A N 1
ATOM 832 C CA . ASP A 1 102 ? 4.160 -15.663 -7.433 1.00 88.75 102 ASP A CA 1
ATOM 833 C C . ASP A 1 102 ? 5.448 -14.907 -7.065 1.00 88.75 102 ASP A C 1
ATOM 835 O O . ASP A 1 102 ? 5.471 -14.111 -6.122 1.00 88.75 102 ASP A O 1
ATOM 839 N N . LYS A 1 103 ? 6.529 -15.102 -7.826 1.00 84.75 103 LYS A N 1
ATOM 840 C CA . LYS A 1 103 ? 7.803 -14.394 -7.607 1.00 84.75 103 LYS A CA 1
ATOM 841 C C . LYS A 1 103 ? 7.696 -12.869 -7.727 1.00 84.75 103 LYS A C 1
ATOM 843 O O . LYS A 1 103 ? 8.484 -12.160 -7.110 1.00 84.75 103 LYS A O 1
ATOM 848 N N . ASN A 1 104 ? 6.704 -12.378 -8.464 1.00 86.62 104 ASN A N 1
ATOM 849 C CA . ASN A 1 104 ? 6.439 -10.960 -8.693 1.00 86.62 104 ASN A CA 1
ATOM 850 C C . ASN A 1 104 ? 5.254 -10.425 -7.888 1.00 86.62 104 ASN A C 1
ATOM 852 O O . ASN A 1 104 ? 4.857 -9.274 -8.092 1.00 86.62 104 ASN A O 1
ATOM 856 N N . ALA A 1 105 ? 4.680 -11.235 -6.995 1.00 91.12 105 ALA A N 1
ATOM 857 C CA . ALA A 1 105 ? 3.612 -10.808 -6.108 1.00 91.12 105 ALA A CA 1
ATOM 858 C C . ALA A 1 105 ? 4.180 -10.103 -4.870 1.00 91.12 105 ALA A C 1
ATOM 860 O O . ALA A 1 105 ? 5.123 -10.573 -4.232 1.00 91.12 105 ALA A O 1
ATOM 861 N N . TRP A 1 106 ? 3.566 -8.981 -4.500 1.00 93.81 106 TRP A N 1
ATOM 862 C CA . TRP A 1 106 ? 3.977 -8.151 -3.372 1.00 93.81 106 TRP A CA 1
ATOM 863 C C . TRP A 1 106 ? 2.771 -7.774 -2.505 1.00 93.81 106 TRP A C 1
ATOM 865 O O . TRP A 1 106 ? 1.677 -7.536 -3.014 1.00 93.81 106 TRP A O 1
ATOM 875 N N . GLU A 1 107 ? 2.972 -7.688 -1.191 1.00 96.19 107 GLU A N 1
ATOM 876 C CA . GLU A 1 107 ? 1.975 -7.288 -0.194 1.00 96.19 107 GLU A CA 1
ATOM 877 C C . GLU A 1 107 ? 2.473 -6.091 0.623 1.00 96.19 107 GLU A C 1
ATOM 879 O O . GLU A 1 107 ? 3.536 -6.134 1.239 1.00 96.19 107 GLU A O 1
ATOM 884 N N . LEU A 1 108 ? 1.654 -5.049 0.720 1.00 95.88 108 LEU A N 1
ATOM 885 C CA . LEU A 1 108 ? 1.771 -4.009 1.730 1.00 95.88 108 LEU A CA 1
ATOM 886 C C . LEU A 1 108 ? 0.681 -4.202 2.776 1.00 95.88 108 LEU A C 1
ATOM 888 O O . LEU A 1 108 ? -0.494 -3.963 2.505 1.00 95.88 108 LEU A O 1
ATOM 892 N N . ASN A 1 109 ? 1.070 -4.584 3.987 1.00 94.00 109 ASN A N 1
ATOM 893 C CA . ASN A 1 109 ? 0.151 -4.646 5.114 1.00 94.00 109 ASN A CA 1
ATOM 894 C C . ASN A 1 109 ? 0.126 -3.302 5.852 1.00 94.00 109 ASN A C 1
ATOM 896 O O . ASN A 1 109 ? 1.114 -2.897 6.463 1.00 94.00 109 ASN A O 1
ATOM 900 N N . LEU A 1 110 ? -1.014 -2.617 5.808 1.00 91.88 110 LEU A N 1
ATOM 901 C CA . LEU A 1 110 ? -1.189 -1.282 6.378 1.00 91.88 110 LEU A CA 1
ATOM 902 C C . LEU A 1 110 ? -1.323 -1.294 7.907 1.00 91.88 110 LEU A C 1
ATOM 904 O O . LEU A 1 110 ? -1.153 -0.246 8.530 1.00 91.88 110 LEU A O 1
ATOM 908 N N . ASN A 1 111 ? -1.579 -2.452 8.522 1.00 88.69 111 ASN A N 1
ATOM 909 C CA . ASN A 1 111 ? -1.723 -2.586 9.973 1.00 88.69 111 ASN A CA 1
ATOM 910 C C . ASN A 1 111 ? -0.387 -2.848 10.696 1.00 88.69 111 ASN A C 1
ATOM 912 O O . ASN A 1 111 ? -0.290 -2.598 11.900 1.00 88.69 111 ASN A O 1
ATOM 916 N N . TYR A 1 112 ? 0.645 -3.315 9.987 1.00 91.62 112 TYR A N 1
ATOM 917 C CA . TYR A 1 112 ? 1.978 -3.549 10.554 1.00 91.62 112 TYR A CA 1
ATOM 918 C C . TYR A 1 112 ? 2.934 -2.398 10.277 1.00 91.62 112 TYR A C 1
ATOM 920 O O . TYR A 1 112 ? 2.760 -1.641 9.330 1.00 91.62 112 TYR A O 1
ATOM 928 N N . TYR A 1 113 ? 3.967 -2.266 11.109 1.00 93.44 113 TYR A N 1
ATOM 929 C CA . TYR A 1 113 ? 4.993 -1.248 10.911 1.00 93.44 113 TYR A CA 1
ATOM 930 C C . TYR A 1 113 ? 5.585 -1.321 9.496 1.00 93.44 113 TYR A C 1
ATOM 932 O O . TYR A 1 113 ? 6.020 -2.382 9.054 1.00 93.44 113 TYR A O 1
ATOM 940 N N . ASN A 1 114 ? 5.628 -0.176 8.816 1.00 95.38 114 ASN A N 1
ATOM 941 C CA . ASN A 1 114 ? 6.263 -0.030 7.515 1.00 95.38 114 ASN A CA 1
ATOM 942 C C . ASN A 1 114 ? 7.349 1.066 7.593 1.00 95.38 114 ASN A C 1
ATOM 944 O O . ASN A 1 114 ? 7.069 2.144 8.117 1.00 95.38 114 ASN A O 1
ATOM 948 N N . PRO A 1 115 ? 8.581 0.846 7.099 1.00 94.88 115 PRO A N 1
ATOM 949 C CA . PRO A 1 115 ? 9.642 1.860 7.143 1.00 94.88 115 PRO A CA 1
ATOM 950 C C . PRO A 1 115 ? 9.409 3.084 6.241 1.00 94.88 115 PRO A C 1
ATOM 952 O O . PRO A 1 115 ? 10.056 4.113 6.426 1.00 94.88 115 PRO A O 1
ATOM 955 N N . SER A 1 116 ? 8.501 3.002 5.267 1.00 94.69 116 SER A N 1
ATOM 956 C CA . SER A 1 116 ? 8.223 4.086 4.328 1.00 94.69 116 SER A CA 1
ATOM 957 C C . SER A 1 116 ? 7.611 5.299 5.045 1.00 94.69 116 SER A C 1
ATOM 959 O O . SER A 1 116 ? 6.527 5.173 5.624 1.00 94.69 116 SER A O 1
ATOM 961 N N . PRO A 1 117 ? 8.213 6.504 4.964 1.00 93.38 117 PRO A N 1
ATOM 962 C CA . PRO A 1 117 ? 7.693 7.690 5.650 1.00 93.38 117 PRO A CA 1
ATOM 963 C C . PRO A 1 117 ? 6.249 8.046 5.270 1.00 93.38 117 PRO A C 1
ATOM 965 O O . PRO A 1 117 ? 5.476 8.499 6.115 1.00 93.38 117 PRO A O 1
ATOM 968 N N . ILE A 1 118 ? 5.865 7.814 4.009 1.00 93.31 118 ILE A N 1
ATOM 969 C CA . ILE A 1 118 ? 4.501 8.071 3.527 1.00 93.31 118 ILE A CA 1
ATOM 970 C C . ILE A 1 118 ? 3.486 7.120 4.172 1.00 93.31 118 ILE A C 1
ATOM 972 O O . ILE A 1 118 ? 2.431 7.562 4.627 1.00 93.31 118 ILE A O 1
ATOM 976 N N . ILE A 1 119 ? 3.840 5.839 4.306 1.00 94.50 119 ILE A N 1
ATOM 977 C CA . ILE A 1 119 ? 2.985 4.841 4.952 1.00 94.50 119 ILE A CA 1
ATOM 978 C C . ILE A 1 119 ? 2.933 5.083 6.462 1.00 94.50 119 ILE A C 1
ATOM 980 O O . ILE A 1 119 ? 1.853 5.035 7.042 1.00 94.50 119 ILE A O 1
ATOM 984 N N . GLN A 1 120 ? 4.047 5.448 7.103 1.00 94.94 120 GLN A N 1
ATOM 985 C CA . GLN A 1 120 ? 4.047 5.804 8.528 1.00 94.94 120 GLN A CA 1
ATOM 986 C C . GLN A 1 120 ? 3.153 7.004 8.830 1.00 94.94 120 GLN A C 1
ATOM 988 O O . GLN A 1 120 ? 2.415 6.988 9.817 1.00 94.94 120 GLN A O 1
ATOM 993 N N . LYS A 1 121 ? 3.187 8.042 7.983 1.00 93.81 121 LYS A N 1
ATOM 994 C CA . LYS A 1 121 ? 2.307 9.207 8.121 1.00 93.81 121 LYS A CA 1
ATOM 995 C C . LYS A 1 121 ? 0.836 8.789 8.061 1.00 93.81 121 LYS A C 1
ATOM 997 O O . LYS A 1 121 ? 0.060 9.197 8.924 1.00 93.81 121 LYS A O 1
ATOM 1002 N N . PHE A 1 122 ? 0.478 7.946 7.091 1.00 93.12 122 PHE A N 1
ATOM 1003 C CA . PHE A 1 122 ? -0.863 7.370 6.982 1.00 93.12 122 PHE A CA 1
ATOM 1004 C C . PHE A 1 122 ? -1.238 6.560 8.232 1.00 93.12 122 PHE A C 1
ATOM 1006 O O . PHE A 1 122 ? -2.253 6.840 8.861 1.00 93.12 122 PHE A O 1
ATOM 1013 N N . GLN A 1 123 ? -0.388 5.626 8.663 1.00 93.00 123 GLN A N 1
ATOM 1014 C CA . GLN A 1 123 ? -0.626 4.772 9.833 1.00 93.00 123 GLN A CA 1
ATOM 1015 C C . GLN A 1 123 ? -0.797 5.565 11.127 1.00 93.00 123 GLN A C 1
ATOM 1017 O O . GLN A 1 123 ? -1.640 5.225 11.958 1.00 93.00 123 GLN A O 1
ATOM 1022 N N . LYS A 1 124 ? -0.002 6.622 11.318 1.00 93.25 124 LYS A N 1
ATOM 1023 C CA . LYS A 1 124 ? -0.123 7.511 12.475 1.00 93.25 124 LYS A CA 1
ATOM 1024 C C . LYS A 1 124 ? -1.490 8.192 12.487 1.00 93.25 124 LYS A C 1
ATOM 1026 O O . LYS A 1 124 ? -2.190 8.121 13.492 1.00 93.25 124 LYS A O 1
ATOM 1031 N N . ARG A 1 125 ? -1.883 8.792 11.365 1.00 92.31 125 ARG A N 1
ATOM 1032 C CA . ARG A 1 125 ? -3.141 9.537 11.263 1.00 92.31 125 ARG A CA 1
ATOM 1033 C C . ARG A 1 125 ? -4.366 8.614 11.325 1.00 92.31 125 ARG A C 1
ATOM 1035 O O . ARG A 1 125 ? -5.338 8.935 11.997 1.00 92.31 125 ARG A O 1
ATOM 1042 N N . LEU A 1 126 ? -4.281 7.412 10.757 1.00 88.44 126 LEU A N 1
ATOM 1043 C CA . LEU A 1 126 ? -5.307 6.375 10.901 1.00 88.44 126 LEU A CA 1
ATOM 1044 C C . LEU A 1 126 ? -5.515 5.966 12.371 1.00 88.44 126 LEU A C 1
ATOM 1046 O O . LEU A 1 126 ? -6.648 5.775 12.806 1.00 88.44 126 LEU A O 1
ATOM 1050 N N . LYS A 1 127 ? -4.437 5.859 13.162 1.00 88.31 127 LYS A N 1
ATOM 1051 C CA . LYS A 1 127 ? -4.530 5.587 14.609 1.00 88.31 127 LYS A CA 1
ATOM 1052 C C . LYS A 1 127 ? -5.185 6.733 15.380 1.00 88.31 127 LYS A C 1
ATOM 1054 O O . LYS A 1 127 ? -5.878 6.460 16.351 1.00 88.31 127 LYS A O 1
ATOM 1059 N N . GLU A 1 128 ? -4.951 7.982 14.985 1.00 89.69 128 GLU A N 1
ATOM 1060 C CA . GLU A 1 128 ? -5.582 9.158 15.603 1.00 89.69 128 GLU A CA 1
ATOM 1061 C C . GLU A 1 128 ? -7.099 9.144 15.368 1.00 89.69 128 GLU A C 1
ATOM 1063 O O . GLU A 1 128 ? -7.859 9.231 16.329 1.00 89.69 128 GLU A O 1
ATOM 1068 N N . VAL A 1 129 ? -7.538 8.907 14.126 1.00 85.12 129 VAL A N 1
ATOM 1069 C CA . VAL A 1 129 ? -8.969 8.802 13.780 1.00 85.12 129 VAL A CA 1
ATOM 1070 C C . VAL A 1 129 ? -9.644 7.633 14.504 1.00 85.12 129 VAL A C 1
ATOM 1072 O O . VAL A 1 129 ? -10.727 7.792 15.053 1.00 85.12 129 VAL A O 1
ATOM 1075 N N . ARG A 1 130 ? -8.984 6.472 14.590 1.00 79.94 130 ARG A N 1
ATOM 1076 C CA . ARG A 1 130 ? -9.520 5.293 15.297 1.00 79.94 130 ARG A CA 1
ATOM 1077 C C . ARG A 1 130 ? -9.601 5.444 16.822 1.00 79.94 130 ARG A C 1
ATOM 1079 O O . ARG A 1 130 ? -10.279 4.641 17.443 1.00 79.94 130 ARG A O 1
ATOM 1086 N N . LYS A 1 131 ? -8.870 6.388 17.426 1.00 74.81 131 LYS A N 1
ATOM 1087 C CA . LYS A 1 131 ? -8.922 6.671 18.875 1.00 74.81 131 LYS A CA 1
ATOM 1088 C C . LYS A 1 131 ? -9.928 7.765 19.240 1.00 74.81 131 LYS A C 1
ATOM 1090 O O . LYS A 1 131 ? -10.265 7.886 20.412 1.00 74.81 131 LYS A O 1
ATOM 1095 N N . GLY A 1 132 ? -10.299 8.610 18.276 1.00 60.56 132 GLY A N 1
ATOM 1096 C CA . GLY A 1 132 ? -11.251 9.709 18.462 1.00 60.56 132 GLY A CA 1
ATOM 1097 C C . GLY A 1 132 ? -12.718 9.311 18.275 1.00 60.56 132 GLY A C 1
ATOM 1098 O O . GLY A 1 132 ? -13.588 10.117 18.594 1.00 60.56 132 GLY A O 1
ATOM 1099 N N . ASN A 1 133 ? -12.965 8.092 17.785 1.00 50.34 133 ASN A N 1
ATOM 1100 C CA . ASN A 1 133 ? -14.269 7.429 17.704 1.00 50.34 133 ASN A CA 1
ATOM 1101 C C . ASN A 1 133 ? -14.367 6.343 18.777 1.00 50.34 133 ASN A C 1
ATOM 1103 O O . ASN A 1 133 ? -15.501 6.079 19.228 1.00 50.34 133 ASN A O 1
#

Solvent-accessible surface area (backbone atoms only — not comparable to full-atom values): 8278 Å² total; per-residue (Å²): 140,80,81,81,79,84,77,81,74,84,76,52,83,90,69,64,46,76,85,70,51,80,72,85,53,74,80,44,78,40,73,45,74,53,88,77,86,87,72,54,83,97,47,54,80,50,50,64,58,51,54,48,52,53,53,50,52,47,56,76,40,71,49,52,39,74,44,34,40,34,36,67,36,74,67,55,54,99,75,63,79,55,85,34,72,45,50,52,49,42,54,65,60,54,38,43,76,34,70,92,80,33,90,48,28,30,39,36,57,59,83,51,96,53,89,22,67,71,56,41,53,48,46,54,51,48,51,51,58,67,70,76,108

pLDDT: mean 80.51, std 15.91, range [34.84, 96.19]

Organism: NCBI:txid2014872

Sequence (133 aa):
MAREDEKYDDLSEQQITADHILTYEPSKEYNCYVTSCVIRPDKSSSFNPLLNSMLEHWINHPEIKFNKLYGFASGATEDMSEENDGMRLVKKLFFSPRYDIDKNAWELNLNYYNPSPIIQKFQKRLKEVRKGN

Secondary structure (DSSP, 8-state):
-PPP--------GGG--GGGS-PPPTT-EEEEEE------GGGGGGHHHHHHHHHHHHHH-TTSEEEEEEEE-TT--TT--S--HHHHHHHHTTPEE-TTT-TTEEEEETTS----HHHHHHHHHHHHHHHH-

Mean predicted aligned error: 9.84 Å

Foldseek 3Di:
DDDDDPDPDPDDPVRCDPVNPPDAAFPDEDEEEDPDDDADPVRNVCVLVVLLVVLVVCLVPVSYHYFKYKYFQPDCDPVSPDDDPSNVVCVLFPWDQDVVVPRRITMDGLQDDTPRPSSVVSNVSSVVSVVVD

Nearest PDB structures (foldseek):
  8xf6-assembly1_B  TM=3.561E-01  e=7.147E-01  Homo sapiens
  3d3s-assembly2_C  TM=4.264E-01  e=2.763E+00  Bordetella parapertussis 12822
  2h00-assembly1_A  TM=3.335E-01  e=4.933E+00  Homo sapiens

Radius of gyration: 17.79 Å; Cα contacts (8 Å, |Δi|>4): 132; chains: 1; bounding box: 43×51×40 Å